Protein AF-A0A8J2TYN6-F1 (afdb_monomer_lite)

Structure (mmCIF, N/CA/C/O backbone):
data_AF-A0A8J2TYN6-F1
#
_entry.id   AF-A0A8J2TYN6-F1
#
loop_
_atom_site.group_PDB
_atom_site.id
_atom_site.type_symbol
_atom_site.label_atom_id
_atom_site.label_alt_id
_atom_site.label_comp_id
_atom_site.label_asym_id
_atom_site.label_entity_id
_atom_site.label_seq_id
_atom_site.pdbx_PDB_ins_code
_atom_site.Cartn_x
_atom_site.Cartn_y
_atom_site.Cartn_z
_atom_site.occupancy
_atom_site.B_iso_or_equiv
_atom_site.auth_seq_id
_atom_site.auth_comp_id
_atom_site.auth_asym_id
_atom_site.auth_atom_id
_atom_site.pdbx_PDB_model_num
ATOM 1 N N . MET A 1 1 ? -4.472 -11.296 6.409 1.00 84.12 1 MET A N 1
ATOM 2 C CA . MET A 1 1 ? -4.778 -9.849 6.513 1.00 84.12 1 MET A CA 1
ATOM 3 C C . MET A 1 1 ? -5.884 -9.449 5.554 1.00 84.12 1 MET A C 1
ATOM 5 O O . MET A 1 1 ? -6.864 -8.912 6.039 1.00 84.12 1 MET A O 1
ATOM 9 N N . GLN 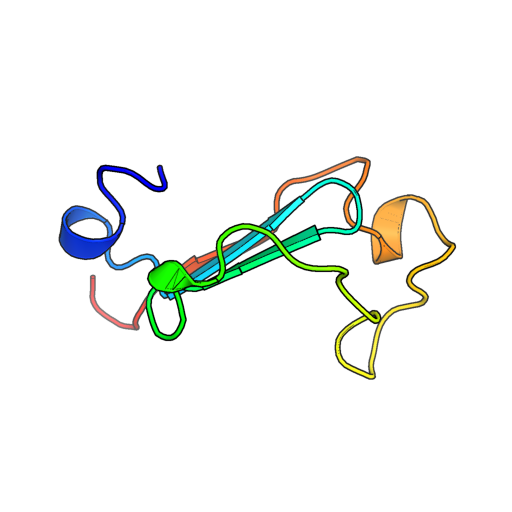A 1 2 ? -5.774 -9.758 4.257 1.00 91.94 2 GLN A N 1
ATOM 10 C CA . GLN A 1 2 ? -6.808 -9.481 3.246 1.00 91.94 2 GLN A CA 1
ATOM 11 C C . GLN A 1 2 ? -8.215 -9.963 3.658 1.00 91.94 2 GLN A C 1
ATOM 13 O O . GLN A 1 2 ? -9.126 -9.148 3.759 1.00 91.94 2 GLN A O 1
ATOM 18 N N . ASP A 1 3 ? -8.362 -11.233 4.047 1.00 94.50 3 ASP A N 1
ATOM 19 C CA . ASP A 1 3 ? -9.654 -11.811 4.479 1.00 94.50 3 ASP A CA 1
ATOM 20 C C . ASP A 1 3 ? -10.276 -11.139 5.716 1.00 94.50 3 ASP A C 1
ATOM 22 O O . ASP A 1 3 ? -11.472 -11.252 5.972 1.00 94.50 3 ASP A O 1
ATOM 26 N N . HIS A 1 4 ? -9.464 -10.433 6.506 1.00 95.12 4 HIS A N 1
ATOM 27 C CA . HIS A 1 4 ? -9.888 -9.727 7.716 1.00 95.12 4 HIS A CA 1
ATOM 28 C C . HIS A 1 4 ? -9.757 -8.207 7.573 1.00 95.12 4 HIS A C 1
ATOM 30 O O . HIS A 1 4 ? -9.806 -7.494 8.575 1.00 95.12 4 HIS A O 1
ATOM 36 N N . ALA A 1 5 ? -9.583 -7.698 6.349 1.00 94.56 5 ALA A N 1
ATOM 37 C CA . ALA A 1 5 ? -9.253 -6.299 6.102 1.00 94.56 5 ALA A CA 1
ATOM 38 C C . ALA A 1 5 ? -10.283 -5.340 6.709 1.00 94.56 5 ALA A C 1
ATOM 40 O O . ALA A 1 5 ? -9.902 -4.338 7.301 1.00 94.56 5 ALA A O 1
ATOM 41 N N . GLN A 1 6 ? -11.573 -5.684 6.647 1.00 92.69 6 GLN A N 1
ATOM 42 C CA . GLN A 1 6 ? -12.639 -4.871 7.239 1.00 92.69 6 GLN A CA 1
ATOM 43 C C . GLN A 1 6 ? -12.525 -4.786 8.766 1.00 92.69 6 GLN A C 1
ATOM 45 O O . GLN A 1 6 ? -12.587 -3.695 9.323 1.00 92.69 6 GLN A O 1
ATOM 50 N N . THR A 1 7 ? -12.327 -5.921 9.441 1.00 95.06 7 THR A N 1
ATOM 51 C CA . THR A 1 7 ? -12.182 -5.976 10.905 1.00 95.06 7 THR A CA 1
ATOM 52 C C . THR A 1 7 ? -10.926 -5.253 11.378 1.00 95.06 7 THR A C 1
ATOM 54 O O . THR A 1 7 ? -10.948 -4.613 12.420 1.00 95.06 7 THR A O 1
ATOM 57 N N . LEU A 1 8 ? -9.842 -5.352 10.610 1.00 94.25 8 LEU A N 1
ATOM 58 C CA . LEU A 1 8 ? -8.553 -4.737 10.928 1.00 94.25 8 LEU A CA 1
ATOM 59 C C . LEU A 1 8 ? -8.435 -3.285 10.438 1.00 94.25 8 LEU A C 1
ATOM 61 O O . LEU A 1 8 ? -7.395 -2.666 10.632 1.00 94.25 8 LEU A O 1
ATOM 65 N N . GLY A 1 9 ? -9.454 -2.755 9.755 1.00 96.62 9 GLY A N 1
ATOM 66 C CA . GLY A 1 9 ? -9.416 -1.418 9.164 1.00 96.62 9 GLY A CA 1
ATOM 67 C C . GLY A 1 9 ? -8.377 -1.241 8.050 1.00 96.62 9 GLY A C 1
ATOM 68 O O . GLY A 1 9 ? -7.991 -0.111 7.777 1.00 96.62 9 GLY A O 1
ATOM 69 N N . VAL A 1 10 ? -7.912 -2.314 7.404 1.00 97.62 10 VAL A N 1
ATOM 70 C CA . VAL A 1 10 ? -6.935 -2.246 6.303 1.00 97.62 10 VAL A CA 1
ATOM 71 C C . VAL A 1 10 ? -7.577 -1.617 5.068 1.00 97.62 10 VAL A C 1
ATOM 73 O O . VAL A 1 10 ? -8.610 -2.079 4.585 1.00 97.62 10 VAL A O 1
ATOM 76 N N . GLU A 1 11 ? -6.923 -0.596 4.521 1.00 97.81 11 GLU A N 1
ATOM 77 C CA . GLU A 1 11 ? -7.340 0.075 3.288 1.00 97.81 11 GLU A CA 1
ATOM 78 C C . GLU A 1 11 ? -6.608 -0.490 2.067 1.00 97.81 11 GLU A C 1
ATOM 80 O O . GLU A 1 11 ? -7.238 -0.769 1.040 1.00 97.81 11 GLU A O 1
ATOM 85 N N . TYR A 1 12 ? -5.291 -0.701 2.178 1.00 98.06 12 TYR A N 1
ATOM 86 C CA . TYR A 1 12 ? -4.487 -1.332 1.133 1.00 98.06 12 TYR A CA 1
ATOM 87 C C . TYR A 1 12 ? -3.207 -1.984 1.667 1.00 98.06 12 TYR A C 1
ATOM 89 O O . TYR A 1 12 ? -2.714 -1.658 2.750 1.00 98.06 12 TYR A O 1
ATOM 97 N N . LEU A 1 13 ? -2.680 -2.907 0.865 1.00 98.31 13 LEU A N 1
ATOM 98 C CA . LEU A 1 13 ? -1.433 -3.636 1.071 1.00 98.31 13 LEU A CA 1
ATOM 99 C C . LEU A 1 13 ? -0.538 -3.451 -0.156 1.00 98.31 13 LEU A C 1
ATOM 101 O O . LEU A 1 13 ? -1.045 -3.487 -1.279 1.00 98.31 13 LEU A O 1
ATOM 105 N N . ILE A 1 14 ? 0.770 -3.308 0.053 1.00 98.44 14 ILE A N 1
ATOM 106 C CA . ILE A 1 14 ? 1.773 -3.330 -1.020 1.00 98.44 14 ILE A CA 1
ATOM 107 C C . ILE A 1 14 ? 2.837 -4.361 -0.658 1.00 98.44 14 ILE A C 1
ATOM 109 O O . ILE A 1 14 ? 3.399 -4.314 0.438 1.00 98.44 14 ILE A O 1
ATOM 113 N N . TRP A 1 15 ? 3.065 -5.309 -1.560 1.00 98.12 15 TRP A N 1
ATOM 114 C CA . TRP A 1 15 ? 3.983 -6.425 -1.375 1.00 98.12 15 TRP A CA 1
ATOM 115 C C . TRP A 1 15 ? 4.490 -6.926 -2.722 1.00 98.12 15 TRP A C 1
ATOM 117 O O . TRP A 1 15 ? 3.684 -7.147 -3.624 1.00 98.12 15 TRP A O 1
ATOM 127 N N . ASP A 1 16 ? 5.800 -7.145 -2.826 1.00 97.50 16 ASP A N 1
ATOM 128 C CA . ASP A 1 16 ? 6.447 -7.800 -3.971 1.00 97.50 16 ASP A CA 1
ATOM 129 C C . ASP A 1 16 ? 6.078 -7.172 -5.328 1.00 97.50 16 ASP A C 1
ATOM 131 O O . ASP A 1 16 ? 5.649 -7.837 -6.269 1.00 97.50 16 ASP A O 1
ATOM 135 N N . GLY A 1 17 ? 6.158 -5.842 -5.409 1.00 97.94 17 GLY A N 1
ATOM 136 C CA . GLY A 1 17 ? 5.820 -5.080 -6.613 1.00 97.94 17 GLY A CA 1
ATOM 137 C C . GLY A 1 17 ? 4.325 -5.054 -6.943 1.00 97.94 17 GLY A C 1
ATOM 138 O O . GLY A 1 17 ? 3.940 -4.620 -8.031 1.00 97.94 17 GLY A O 1
ATOM 139 N N . LEU A 1 18 ? 3.464 -5.502 -6.026 1.00 98.38 18 LEU A N 1
ATOM 140 C CA . LEU A 1 18 ? 2.020 -5.558 -6.211 1.00 98.38 18 LEU A CA 1
ATOM 141 C C . LEU A 1 18 ? 1.278 -4.748 -5.150 1.00 98.38 18 LEU A C 1
ATOM 143 O O . LEU A 1 18 ? 1.703 -4.633 -4.005 1.00 98.38 18 LEU A O 1
ATOM 147 N N . ILE A 1 19 ? 0.112 -4.232 -5.526 1.00 98.62 19 ILE A N 1
ATOM 148 C CA . ILE A 1 19 ? -0.830 -3.540 -4.653 1.00 98.62 19 ILE A CA 1
ATOM 149 C C . ILE A 1 19 ? -2.199 -4.218 -4.686 1.00 98.62 19 ILE A C 1
ATOM 151 O O . ILE A 1 19 ? -2.763 -4.483 -5.751 1.00 98.62 19 ILE A O 1
ATOM 155 N N . TRP A 1 20 ? -2.769 -4.429 -3.504 1.00 98.50 20 TRP A N 1
ATOM 156 C CA . TRP A 1 20 ? -4.173 -4.774 -3.308 1.00 98.50 20 TRP A CA 1
ATOM 157 C C . TRP A 1 20 ? -4.848 -3.689 -2.470 1.00 98.50 20 TRP A C 1
ATOM 159 O O . TRP A 1 20 ? -4.252 -3.163 -1.532 1.00 98.50 20 TRP A O 1
ATOM 169 N N . SER A 1 21 ? -6.098 -3.352 -2.782 1.00 97.94 21 SER A N 1
ATOM 170 C CA . SER A 1 21 ? -6.870 -2.384 -2.001 1.00 97.94 21 SER A CA 1
ATOM 171 C C . SER A 1 21 ? -8.312 -2.824 -1.821 1.00 97.94 21 SER A C 1
ATOM 173 O O . SER A 1 21 ? -8.941 -3.306 -2.762 1.00 97.94 21 SER A O 1
ATOM 175 N N . LEU A 1 22 ? -8.863 -2.571 -0.631 1.00 97.00 22 LEU A N 1
ATOM 176 C CA . LEU A 1 22 ? -10.243 -2.923 -0.296 1.00 97.00 22 LEU A CA 1
ATOM 177 C C . LEU A 1 22 ? -11.246 -2.239 -1.240 1.00 97.00 22 LEU A C 1
ATOM 179 O O . LEU A 1 22 ? -12.237 -2.835 -1.651 1.00 97.00 22 LEU A O 1
ATOM 183 N N . ALA A 1 23 ? -10.960 -0.996 -1.639 1.00 97.06 23 ALA A N 1
ATOM 184 C CA . ALA A 1 23 ? -11.799 -0.224 -2.557 1.00 97.06 23 ALA A CA 1
ATOM 185 C C . ALA A 1 23 ? -11.897 -0.829 -3.970 1.00 97.06 23 ALA A C 1
ATOM 187 O O . ALA A 1 23 ? -12.813 -0.494 -4.717 1.00 97.06 23 ALA A O 1
ATOM 188 N N . ARG A 1 24 ? -10.951 -1.692 -4.355 1.00 97.31 24 ARG A N 1
ATOM 189 C CA . ARG A 1 24 ? -10.896 -2.337 -5.672 1.00 97.31 24 ARG A CA 1
ATOM 190 C C . ARG A 1 24 ? -10.593 -3.831 -5.528 1.00 97.31 24 ARG A C 1
ATOM 192 O O . ARG A 1 24 ? -9.793 -4.375 -6.288 1.00 97.31 24 ARG A O 1
ATOM 199 N N . ASP A 1 25 ? -11.220 -4.465 -4.539 1.00 97.19 25 ASP A N 1
ATOM 200 C CA . ASP A 1 25 ? -10.967 -5.859 -4.158 1.00 97.19 25 ASP A CA 1
ATOM 201 C C . ASP A 1 25 ? -11.236 -6.845 -5.306 1.00 97.19 25 ASP A C 1
ATOM 203 O O . ASP A 1 25 ? -10.452 -7.757 -5.552 1.00 97.19 25 ASP A O 1
ATOM 207 N N . ALA A 1 26 ? -12.282 -6.587 -6.097 1.00 97.38 26 ALA A N 1
ATOM 208 C CA . ALA A 1 26 ? -12.660 -7.416 -7.243 1.00 97.38 26 ALA A CA 1
ATOM 209 C C . ALA A 1 26 ? -11.587 -7.503 -8.347 1.00 97.38 26 ALA A C 1
ATOM 211 O O . ALA A 1 26 ? -11.644 -8.396 -9.188 1.00 97.38 26 ALA A O 1
ATOM 212 N N . GLU A 1 27 ? -10.623 -6.583 -8.367 1.00 98.00 27 GLU A N 1
ATOM 213 C CA . GLU A 1 27 ? -9.515 -6.606 -9.326 1.00 98.00 27 GLU A CA 1
ATOM 214 C C . GLU A 1 27 ? -8.299 -7.389 -8.811 1.00 98.00 27 GLU A C 1
ATOM 216 O O . GLU A 1 27 ? -7.345 -7.598 -9.558 1.00 98.00 27 GLU A O 1
ATOM 221 N N . GLY A 1 28 ? -8.317 -7.817 -7.546 1.00 97.56 28 GLY A N 1
ATOM 222 C CA . GLY A 1 28 ? -7.220 -8.540 -6.920 1.00 97.56 28 GLY A CA 1
ATOM 223 C C . GLY A 1 28 ? -5.938 -7.713 -6.788 1.00 97.56 28 GLY A C 1
ATOM 224 O O . GLY A 1 28 ? -5.960 -6.489 -6.630 1.00 97.56 28 GLY A O 1
ATOM 225 N N . TRP A 1 29 ? -4.806 -8.418 -6.799 1.00 98.06 29 TRP A N 1
ATOM 226 C CA . TRP A 1 29 ? -3.473 -7.819 -6.800 1.00 98.06 29 TRP A CA 1
ATOM 227 C C . TRP A 1 29 ? -3.135 -7.253 -8.177 1.00 98.06 29 TRP A C 1
ATOM 229 O O . TRP A 1 29 ? -3.374 -7.890 -9.202 1.00 98.06 29 TRP A O 1
ATOM 239 N N . ARG A 1 30 ? -2.541 -6.063 -8.194 1.00 98.50 30 ARG A N 1
ATOM 240 C CA . ARG A 1 30 ? -2.177 -5.330 -9.412 1.00 98.50 30 ARG A CA 1
ATOM 241 C C . ARG A 1 30 ? -0.737 -4.846 -9.340 1.00 98.50 30 ARG A C 1
ATOM 243 O O . ARG A 1 30 ? -0.254 -4.671 -8.228 1.00 98.50 30 ARG A O 1
ATOM 250 N N . PRO A 1 31 ? -0.082 -4.544 -10.471 1.00 98.19 31 PRO A N 1
ATOM 251 C CA . PRO A 1 31 ? 1.223 -3.893 -10.455 1.00 98.19 31 PRO A CA 1
ATOM 252 C 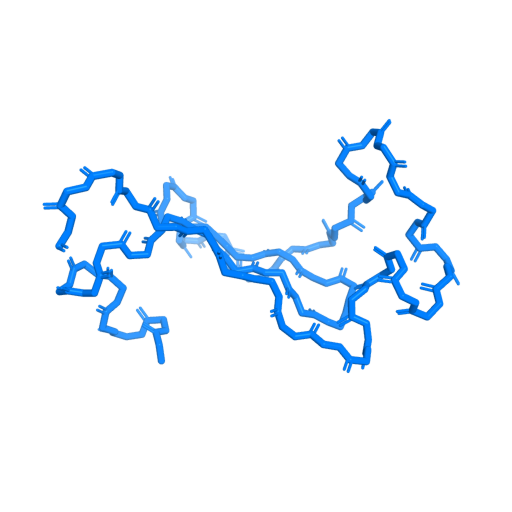C . PRO A 1 31 ? 1.205 -2.602 -9.628 1.00 98.19 31 PRO A C 1
ATOM 254 O O . PRO A 1 31 ? 0.300 -1.776 -9.782 1.00 98.19 31 PRO A O 1
ATOM 257 N N . TYR A 1 32 ? 2.192 -2.449 -8.749 1.00 98.00 32 TYR A N 1
ATOM 258 C CA . TYR A 1 32 ? 2.468 -1.213 -8.030 1.00 98.00 32 TYR A CA 1
ATOM 259 C C . TYR A 1 32 ? 3.512 -0.402 -8.800 1.00 98.00 32 TYR A C 1
ATOM 261 O O . TYR A 1 32 ? 4.576 -0.905 -9.139 1.00 98.00 32 TYR A O 1
ATOM 269 N N . ASP A 1 33 ? 3.207 0.862 -9.075 1.00 97.19 33 ASP A N 1
ATOM 270 C CA . ASP A 1 33 ? 4.018 1.751 -9.915 1.00 97.19 33 ASP A CA 1
ATOM 271 C C . ASP A 1 33 ? 4.941 2.683 -9.111 1.00 97.19 33 ASP A C 1
ATOM 273 O O . ASP A 1 33 ? 5.453 3.667 -9.642 1.00 97.19 33 ASP A O 1
ATOM 277 N N . GLY A 1 34 ? 5.135 2.408 -7.817 1.00 96.50 34 GLY A N 1
ATOM 278 C CA . GLY A 1 34 ? 5.921 3.265 -6.927 1.00 96.50 34 GLY A CA 1
ATOM 279 C C . GLY A 1 34 ? 5.126 4.422 -6.314 1.00 96.50 34 GLY A C 1
ATOM 280 O O . GLY A 1 34 ? 5.676 5.213 -5.542 1.00 96.50 34 GLY A O 1
ATOM 281 N N . GLY A 1 35 ? 3.828 4.556 -6.626 1.00 93.06 35 GLY A N 1
ATOM 282 C CA . GLY A 1 35 ? 2.954 5.573 -6.031 1.00 93.06 35 GLY A CA 1
ATOM 283 C C . GLY A 1 35 ? 3.419 7.011 -6.289 1.00 93.06 35 GLY A C 1
ATOM 284 O O . GLY A 1 35 ? 3.093 7.911 -5.517 1.00 93.06 35 GLY A O 1
ATOM 285 N N . GLY A 1 36 ? 4.231 7.217 -7.333 1.00 94.06 36 GLY A N 1
ATOM 286 C CA . GLY A 1 36 ? 4.816 8.506 -7.713 1.00 94.06 36 GLY A CA 1
ATOM 287 C C . GLY A 1 36 ? 5.957 9.019 -6.821 1.00 94.06 36 GLY A C 1
ATOM 288 O O . GLY A 1 36 ? 6.477 10.097 -7.097 1.00 94.06 36 GLY A O 1
ATOM 289 N N . MET A 1 37 ? 6.349 8.282 -5.776 1.00 94.88 37 MET A N 1
ATOM 290 C CA . MET A 1 37 ? 7.395 8.685 -4.819 1.00 94.88 37 MET A CA 1
ATOM 291 C C . MET A 1 37 ? 8.559 7.687 -4.759 1.00 94.88 37 MET A C 1
ATOM 293 O O . MET A 1 37 ? 9.693 8.075 -4.479 1.00 94.88 37 MET A O 1
ATOM 297 N N . HIS A 1 38 ? 8.290 6.406 -5.006 1.00 95.94 38 HIS A N 1
ATOM 298 C CA . HIS A 1 38 ? 9.265 5.327 -4.902 1.00 95.94 38 HIS A CA 1
ATOM 299 C C . HIS A 1 38 ? 9.673 4.822 -6.286 1.00 95.94 38 HIS A C 1
ATOM 301 O O . HIS A 1 38 ? 8.885 4.880 -7.224 1.00 95.94 38 HIS A O 1
ATOM 307 N N . ASP A 1 39 ? 10.904 4.320 -6.402 1.00 96.75 39 ASP A N 1
ATOM 308 C CA . ASP A 1 39 ? 11.374 3.608 -7.592 1.00 96.75 39 ASP A CA 1
ATOM 309 C C . ASP A 1 39 ? 10.867 2.152 -7.549 1.00 96.75 39 ASP A C 1
ATOM 311 O O . ASP A 1 39 ? 11.372 1.376 -6.722 1.00 96.75 39 ASP A O 1
ATOM 315 N N . PRO A 1 40 ? 9.884 1.771 -8.391 1.00 95.81 40 PRO A N 1
ATOM 316 C CA . PRO A 1 40 ? 9.304 0.432 -8.383 1.00 95.81 40 PRO A CA 1
ATOM 317 C C . PRO A 1 40 ? 10.265 -0.656 -8.878 1.00 95.81 40 PRO A C 1
ATOM 319 O O . PRO A 1 40 ? 9.953 -1.827 -8.697 1.00 95.81 40 PRO A O 1
ATOM 322 N N . ASP A 1 41 ? 11.422 -0.311 -9.456 1.00 96.56 41 ASP A N 1
ATOM 323 C CA . ASP A 1 41 ? 12.429 -1.291 -9.886 1.00 96.56 41 ASP A CA 1
ATOM 32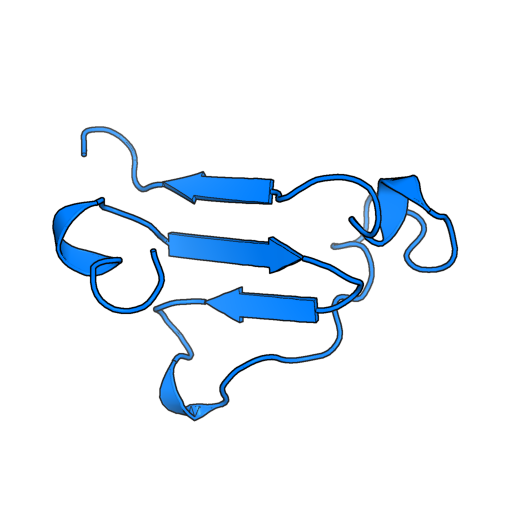4 C C . ASP A 1 41 ? 13.471 -1.590 -8.788 1.00 96.56 41 ASP A C 1
ATOM 326 O O . ASP A 1 41 ? 14.267 -2.528 -8.895 1.00 96.56 41 ASP A O 1
ATOM 330 N N . SER A 1 42 ? 13.477 -0.817 -7.698 1.00 97.75 42 SER A N 1
ATOM 331 C CA . SER A 1 42 ? 14.365 -1.042 -6.552 1.00 97.75 42 SER A CA 1
ATOM 332 C C . SER A 1 42 ? 13.775 -2.053 -5.558 1.00 97.75 42 SER A C 1
ATOM 334 O O . SER A 1 42 ? 12.562 -2.128 -5.383 1.00 97.75 42 SER A O 1
ATOM 336 N N . ILE A 1 43 ? 14.617 -2.806 -4.837 1.00 97.62 43 ILE A N 1
ATOM 337 C CA . ILE A 1 43 ? 14.157 -3.813 -3.852 1.00 97.62 43 ILE A CA 1
ATOM 338 C C . ILE A 1 43 ? 13.231 -3.197 -2.795 1.00 97.62 43 ILE A C 1
ATOM 340 O O . ILE A 1 43 ? 12.133 -3.696 -2.561 1.00 97.62 43 ILE A O 1
ATOM 344 N N . THR A 1 44 ? 13.646 -2.079 -2.198 1.00 97.31 44 THR A N 1
ATOM 345 C CA . THR A 1 44 ? 12.846 -1.408 -1.170 1.00 97.31 44 THR A CA 1
ATOM 346 C C . THR A 1 44 ? 11.675 -0.633 -1.780 1.00 97.31 44 THR A C 1
ATOM 348 O O . THR A 1 44 ? 10.581 -0.668 -1.233 1.00 97.31 44 THR A O 1
ATOM 351 N N . GLY A 1 45 ? 11.840 0.038 -2.926 1.00 97.62 45 GLY A N 1
ATOM 352 C CA . GLY A 1 45 ? 10.745 0.799 -3.543 1.00 97.62 45 GLY A CA 1
ATOM 353 C C . GLY A 1 45 ? 9.635 -0.082 -4.130 1.00 97.62 45 GLY A C 1
ATOM 354 O O . GLY A 1 45 ? 8.463 0.282 -4.057 1.00 97.62 45 GLY A O 1
ATOM 355 N N . SER A 1 46 ? 9.970 -1.280 -4.610 1.00 97.50 46 SER A N 1
ATOM 356 C CA . SER A 1 46 ? 9.003 -2.313 -5.009 1.00 97.50 46 SER A CA 1
ATOM 357 C C . SER A 1 46 ? 8.329 -3.014 -3.830 1.00 97.50 46 SER A C 1
ATOM 359 O O . SER A 1 46 ? 7.345 -3.717 -4.042 1.00 97.50 46 SER A O 1
ATOM 361 N N . HIS A 1 47 ? 8.814 -2.822 -2.598 1.00 98.19 47 HIS A N 1
ATOM 362 C CA . HIS A 1 47 ? 8.346 -3.546 -1.412 1.00 98.19 47 HIS A CA 1
ATOM 363 C C . HIS A 1 47 ? 8.579 -5.068 -1.500 1.00 98.19 47 HIS A C 1
ATOM 365 O O . HIS A 1 47 ? 7.762 -5.865 -1.037 1.00 98.19 47 HIS A O 1
ATOM 371 N N . ALA A 1 48 ? 9.691 -5.494 -2.108 1.00 97.38 48 ALA A N 1
ATOM 372 C CA . ALA A 1 48 ? 10.078 -6.907 -2.168 1.00 97.38 48 ALA A CA 1
ATOM 373 C C . AL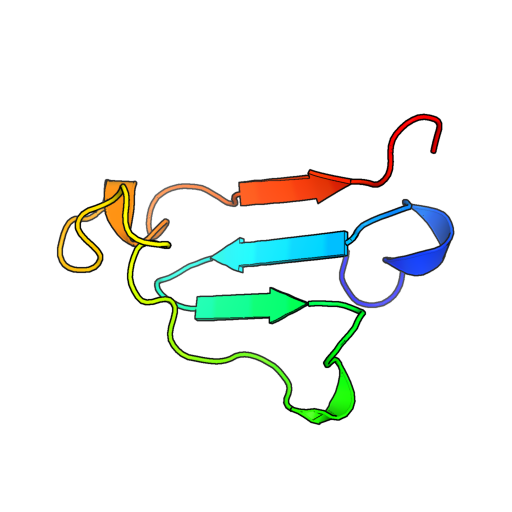A A 1 48 ? 10.690 -7.418 -0.847 1.00 97.38 48 ALA A C 1
ATOM 375 O O . ALA A 1 48 ? 10.725 -8.621 -0.5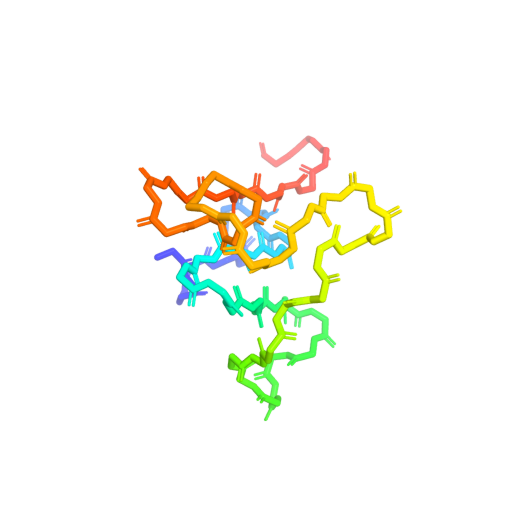89 1.00 97.38 48 ALA A O 1
ATOM 376 N N . ASP A 1 49 ? 11.184 -6.513 0.003 1.00 97.94 49 ASP A N 1
ATOM 377 C CA . ASP A 1 49 ? 11.826 -6.821 1.287 1.00 97.94 49 ASP A CA 1
ATOM 378 C C . ASP A 1 49 ? 10.954 -6.504 2.516 1.00 97.94 49 ASP A C 1
ATOM 380 O O . ASP A 1 49 ? 11.328 -6.852 3.638 1.00 97.94 49 ASP A O 1
ATOM 384 N N . HIS A 1 50 ? 9.787 -5.878 2.336 1.00 98.00 50 HIS A N 1
ATOM 385 C CA . HIS A 1 50 ? 8.865 -5.556 3.425 1.00 98.00 50 HIS A CA 1
ATOM 386 C C . HIS A 1 50 ? 7.419 -5.403 2.943 1.00 98.00 50 HIS A C 1
ATOM 388 O O . HIS A 1 50 ? 7.158 -5.061 1.798 1.00 98.00 50 HIS A O 1
ATOM 394 N N . LEU A 1 51 ? 6.464 -5.630 3.845 1.00 97.56 51 LEU A N 1
ATOM 395 C CA . LEU A 1 51 ? 5.045 -5.389 3.591 1.00 97.56 51 LEU A CA 1
ATOM 396 C C . LEU A 1 51 ? 4.674 -3.973 4.042 1.00 97.56 51 LEU A C 1
ATOM 398 O O . LEU A 1 51 ? 4.822 -3.650 5.223 1.00 97.56 51 LEU A O 1
ATOM 402 N N . HIS A 1 52 ? 4.117 -3.163 3.141 1.00 97.62 52 HIS A N 1
ATOM 403 C CA . HIS A 1 52 ? 3.471 -1.900 3.512 1.00 97.62 52 HIS A CA 1
ATOM 404 C C . HIS A 1 52 ? 1.979 -2.128 3.735 1.00 97.62 52 HIS A C 1
ATOM 406 O O . HIS A 1 52 ? 1.287 -2.719 2.904 1.00 97.62 52 HIS A O 1
ATOM 412 N N . VAL A 1 53 ? 1.473 -1.626 4.860 1.00 97.75 53 VAL A N 1
ATOM 413 C CA . VAL A 1 53 ? 0.061 -1.709 5.242 1.00 97.75 53 VAL A CA 1
ATOM 414 C C . VAL A 1 53 ? -0.4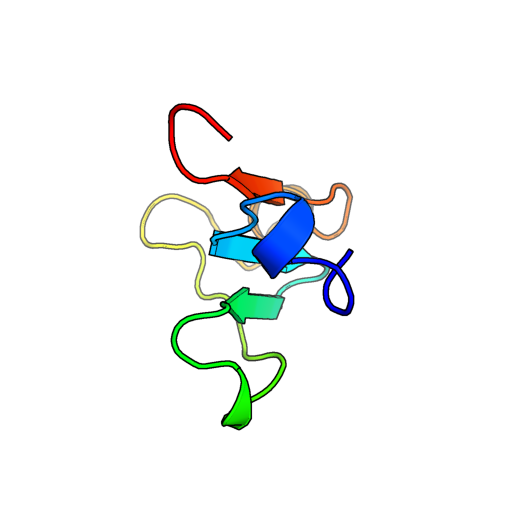33 -0.306 5.552 1.00 97.75 53 VAL A C 1
ATOM 416 O O . VAL A 1 53 ? 0.134 0.371 6.408 1.00 97.75 53 VAL A O 1
ATOM 419 N N . THR A 1 54 ? -1.519 0.105 4.905 1.00 97.38 54 THR A N 1
ATOM 420 C CA . THR A 1 54 ? -2.255 1.309 5.299 1.00 97.38 54 THR A CA 1
ATOM 421 C C . THR A 1 54 ? -3.579 0.912 5.928 1.00 97.38 54 THR A C 1
ATOM 423 O O . THR A 1 54 ? -4.306 0.067 5.401 1.00 97.38 54 THR A O 1
ATOM 426 N N . VAL A 1 55 ? -3.885 1.540 7.061 1.00 96.94 55 VAL A N 1
ATOM 427 C CA . VAL A 1 55 ? -5.112 1.333 7.832 1.00 96.94 55 VAL A CA 1
ATOM 428 C C . VAL A 1 55 ? -5.878 2.644 7.975 1.00 96.94 55 VAL A C 1
ATOM 430 O O . VAL A 1 55 ? -5.283 3.722 8.031 1.00 96.94 55 VAL A O 1
ATOM 433 N N . ARG A 1 56 ? -7.204 2.546 8.068 1.00 95.00 56 ARG A N 1
ATOM 434 C CA . ARG A 1 56 ? -8.086 3.673 8.358 1.00 95.00 56 ARG A CA 1
ATOM 435 C C . ARG A 1 56 ? -7.742 4.247 9.734 1.00 95.00 56 ARG A C 1
ATOM 437 O O . ARG A 1 56 ? -7.584 3.513 10.705 1.00 95.00 56 ARG A O 1
ATOM 444 N N . ALA A 1 57 ? -7.710 5.573 9.842 1.00 87.25 57 ALA A N 1
ATOM 445 C CA . ALA A 1 57 ? -7.514 6.239 11.126 1.00 87.25 57 ALA A CA 1
ATOM 446 C C . ALA A 1 57 ? -8.624 5.868 12.134 1.00 87.25 57 ALA A C 1
ATOM 448 O O . ALA A 1 57 ? -9.810 6.027 11.841 1.00 87.25 57 ALA A O 1
ATOM 449 N N . GLY A 1 58 ? -8.230 5.420 13.331 1.00 79.00 58 GLY A N 1
ATOM 450 C CA . GLY A 1 58 ? -9.150 5.086 14.427 1.00 79.00 58 GLY A CA 1
ATOM 451 C C . GLY A 1 58 ? -9.763 3.680 14.379 1.00 79.00 58 GLY A C 1
ATOM 452 O O . GLY A 1 58 ? -10.804 3.478 15.000 1.00 79.00 58 GLY A O 1
ATOM 453 N N . SER A 1 59 ? -9.155 2.752 13.631 1.00 60.53 59 SER A N 1
ATOM 454 C CA . SER A 1 59 ? -9.453 1.309 13.632 1.00 60.53 59 SER A CA 1
ATOM 455 C C . SER A 1 59 ? -9.167 0.631 14.969 1.00 60.53 59 SER A C 1
ATOM 457 O O . SER A 1 59 ? -8.094 0.944 15.538 1.00 60.53 59 SER A O 1
#

pLDDT: mean 95.58, std 5.72, range [60.53, 98.62]

Radius of gyration: 11.56 Å; chains: 1; bounding box: 27×20×25 Å

InterPro domains:
  IPR058593 ARB_07466-like, C-terminal domain [PF26571] (2-39)

Sequence (59 aa):
MQDHAQTLGVEYLIWDGLIWSLARDAEGWRPYDGGGMHDPDSITGSHADHLHVTVRAGS

Foldseek 3Di:
DVVCCVVQQWAWKQEQQWIDGPVPNVVPIDGDCLVVPAHCVDCVSNRHPHMDTDGDPPD

Organism: NCBI:txid1774748

Secondary structure (DSSP, 8-state):
-GGGTTTTTEEEEEETTEEEEGGGGGG-SEE--GGGTS-TTSTTTTTSSS-EEEE-TT-